Protein AF-A0A1Q2HV55-F1 (afdb_monomer_lite)

Foldseek 3Di:
DVVLVVVLVVVVVVCVVVPLLPLPPLVVLVVLLCQQPVPLVCVLVCCCVPVVPPCVVVSVRPSVSSNVSNVVSVVSVVCVVVVNDADPVRVLVVLCVVCVVVLVVVLVVVCCQCCPPVHVVCVVVLDDPCNVVVVVVVSVVSVVVSSVVSVD

Structure (mmCIF, N/CA/C/O backbone):
data_AF-A0A1Q2HV55-F1
#
_entry.id   AF-A0A1Q2HV55-F1
#
loop_
_atom_site.group_PDB
_atom_site.id
_atom_site.type_symbol
_atom_site.label_atom_id
_atom_site.label_alt_id
_atom_site.label_comp_id
_atom_site.label_asym_id
_atom_site.label_entity_id
_atom_site.label_seq_id
_atom_site.pdbx_PDB_ins_code
_atom_site.Cartn_x
_atom_site.Cartn_y
_atom_site.Cartn_z
_atom_site.occupancy
_atom_site.B_iso_or_equiv
_atom_site.auth_seq_id
_atom_site.auth_comp_id
_atom_site.auth_asym_id
_atom_site.auth_atom_id
_atom_site.pdbx_PDB_model_num
ATOM 1 N N . MET A 1 1 ? -13.677 -8.223 -13.384 1.00 66.12 1 MET A N 1
ATOM 2 C CA . MET A 1 1 ? -13.213 -7.058 -12.590 1.00 66.12 1 MET A CA 1
ATOM 3 C C . MET A 1 1 ? -14.353 -6.397 -11.816 1.00 66.12 1 MET A C 1
ATOM 5 O O . MET A 1 1 ? -14.259 -6.348 -10.599 1.00 66.12 1 MET A O 1
ATOM 9 N N . VAL A 1 2 ? -15.446 -5.971 -12.469 1.00 79.00 2 VAL A N 1
ATOM 10 C CA . VAL A 1 2 ? -16.580 -5.283 -11.804 1.00 79.00 2 VAL A CA 1
ATOM 11 C C . VAL A 1 2 ? -17.171 -6.085 -10.635 1.00 79.00 2 VAL A C 1
ATOM 13 O O . VAL A 1 2 ? -17.247 -5.568 -9.526 1.00 79.00 2 VAL A O 1
ATOM 16 N N . MET A 1 3 ? -17.482 -7.372 -10.835 1.00 83.81 3 MET A N 1
ATOM 17 C CA . MET A 1 3 ? -18.042 -8.230 -9.773 1.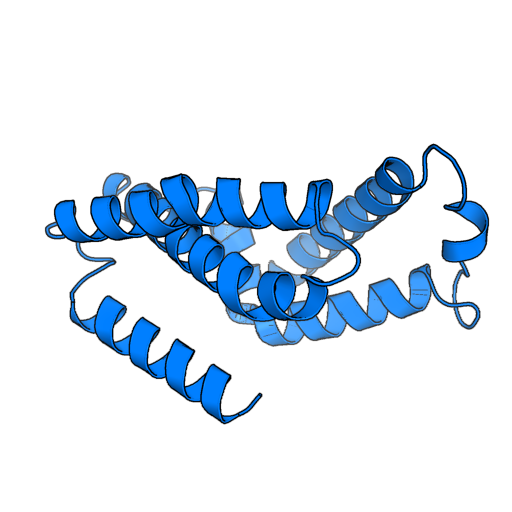00 83.81 3 MET A CA 1
ATOM 18 C C . MET A 1 3 ? -17.117 -8.373 -8.556 1.00 83.81 3 MET A C 1
ATOM 20 O O . MET A 1 3 ? -17.572 -8.357 -7.416 1.00 83.81 3 MET A O 1
ATOM 24 N N . MET A 1 4 ? -15.805 -8.450 -8.790 1.00 84.50 4 MET A N 1
ATOM 25 C CA . MET A 1 4 ? -14.810 -8.513 -7.719 1.00 84.50 4 MET A CA 1
ATOM 26 C C . MET A 1 4 ? -14.734 -7.187 -6.955 1.00 84.50 4 MET A C 1
ATOM 28 O O . MET A 1 4 ? -14.708 -7.195 -5.730 1.00 84.50 4 MET A O 1
ATOM 32 N N . GLY A 1 5 ? -14.760 -6.052 -7.662 1.00 85.88 5 GLY A N 1
ATOM 33 C CA . GLY A 1 5 ? -14.796 -4.726 -7.042 1.00 85.88 5 GLY A CA 1
ATOM 34 C C . GLY A 1 5 ? -16.014 -4.545 -6.134 1.00 85.88 5 GLY A C 1
ATOM 35 O O . GLY A 1 5 ? -15.865 -4.134 -4.985 1.00 85.88 5 GLY A O 1
ATOM 36 N N . VAL A 1 6 ? -17.201 -4.945 -6.601 1.00 91.12 6 VAL A N 1
ATOM 37 C CA . VAL A 1 6 ? -18.437 -4.926 -5.797 1.00 91.12 6 VAL A CA 1
ATOM 38 C C . VAL A 1 6 ? -18.333 -5.870 -4.591 1.00 91.12 6 VAL A C 1
ATOM 40 O O . VAL A 1 6 ? -18.711 -5.500 -3.478 1.00 91.12 6 VAL A O 1
ATOM 43 N N . GLY A 1 7 ? -17.772 -7.069 -4.768 1.00 92.19 7 GLY A N 1
ATOM 44 C CA . GLY A 1 7 ? -17.543 -8.018 -3.674 1.00 92.19 7 GLY A CA 1
ATOM 45 C C . GLY A 1 7 ? -16.616 -7.463 -2.586 1.00 92.19 7 GLY A C 1
ATOM 46 O O . GLY A 1 7 ? -16.933 -7.522 -1.399 1.00 92.19 7 GLY A O 1
ATOM 47 N N . ILE A 1 8 ? -15.499 -6.851 -2.979 1.00 91.56 8 ILE A N 1
ATOM 48 C CA . ILE A 1 8 ? -14.552 -6.232 -2.043 1.00 91.56 8 ILE A CA 1
ATOM 49 C C . ILE A 1 8 ? -15.193 -5.027 -1.349 1.00 91.56 8 ILE A C 1
ATOM 51 O O . ILE A 1 8 ? -15.063 -4.886 -0.135 1.00 91.56 8 ILE A O 1
ATOM 55 N N . PHE A 1 9 ? -15.921 -4.187 -2.089 1.00 91.81 9 PHE A N 1
ATOM 56 C CA . PHE A 1 9 ? -16.621 -3.033 -1.530 1.00 91.81 9 PHE A CA 1
ATOM 57 C C . PHE A 1 9 ? -17.659 -3.450 -0.485 1.00 91.81 9 PHE A C 1
ATOM 59 O O . PHE A 1 9 ? -17.680 -2.915 0.621 1.00 91.81 9 PHE A O 1
ATOM 66 N N . THR A 1 10 ? -18.492 -4.444 -0.798 1.00 94.25 10 THR A N 1
ATOM 67 C CA . THR A 1 10 ? -19.509 -4.949 0.136 1.00 94.25 10 THR A CA 1
ATOM 68 C C . THR A 1 10 ? -18.882 -5.595 1.370 1.00 94.25 10 THR A C 1
ATOM 70 O O . THR A 1 10 ? -19.360 -5.370 2.484 1.00 94.25 10 THR A O 1
ATOM 73 N N . LEU A 1 11 ? -17.780 -6.335 1.212 1.00 93.44 11 LEU A N 1
ATOM 74 C CA . LEU A 1 11 ? -17.011 -6.871 2.335 1.00 93.44 11 LEU A CA 1
ATOM 75 C C . LEU A 1 11 ? -16.441 -5.748 3.211 1.00 93.44 11 LEU A C 1
ATOM 77 O O . LEU A 1 11 ? -16.626 -5.769 4.428 1.00 93.44 11 LEU A O 1
ATOM 81 N N . ALA A 1 12 ? -15.806 -4.744 2.607 1.00 92.31 12 ALA A N 1
ATOM 82 C CA . ALA A 1 12 ? -15.265 -3.591 3.318 1.00 92.31 12 ALA A CA 1
ATOM 83 C C . ALA A 1 12 ? -16.365 -2.809 4.054 1.00 92.31 12 ALA A C 1
ATOM 85 O O . ALA A 1 12 ? -16.194 -2.470 5.224 1.00 92.31 12 ALA A O 1
ATOM 86 N N . ALA A 1 13 ? -17.525 -2.600 3.425 1.00 94.19 13 ALA A N 1
ATOM 87 C CA . ALA A 1 13 ? -18.680 -1.948 4.037 1.00 94.19 13 ALA A CA 1
ATOM 88 C C . ALA A 1 13 ? -19.233 -2.747 5.230 1.00 94.19 13 ALA A C 1
ATOM 90 O O . ALA A 1 13 ? -19.575 -2.167 6.261 1.00 94.19 13 ALA A O 1
ATOM 91 N N . ARG A 1 14 ? -19.279 -4.084 5.132 1.00 94.44 14 ARG A N 1
ATOM 92 C CA . ARG A 1 14 ? -19.661 -4.957 6.254 1.00 94.44 14 ARG A CA 1
ATOM 93 C C . ARG A 1 14 ? -18.660 -4.881 7.402 1.00 94.44 14 ARG A C 1
ATOM 95 O O . ARG A 1 14 ? -19.079 -4.782 8.548 1.00 94.44 14 ARG A O 1
ATOM 102 N N . LEU A 1 15 ? -17.360 -4.882 7.111 1.00 93.31 15 LEU A N 1
ATOM 103 C CA . LEU A 1 15 ? -16.314 -4.738 8.127 1.00 93.31 15 LEU A CA 1
ATOM 104 C C . LEU A 1 15 ? -16.354 -3.367 8.807 1.00 93.31 15 LEU A C 1
ATOM 106 O O . LEU A 1 15 ? -16.210 -3.277 10.026 1.00 93.31 15 LEU A O 1
ATOM 110 N N . TYR A 1 16 ? -16.594 -2.310 8.032 1.00 92.38 16 TYR A N 1
ATOM 111 C CA . TYR A 1 16 ? -16.788 -0.962 8.553 1.00 92.38 16 TYR A CA 1
ATOM 112 C C . TYR A 1 16 ? -17.984 -0.913 9.513 1.00 92.38 16 TYR A C 1
ATOM 114 O O . TYR A 1 16 ? -17.834 -0.484 10.655 1.00 92.38 16 TYR A O 1
ATOM 122 N N . ARG A 1 17 ? -19.140 -1.447 9.092 1.00 92.88 17 ARG A N 1
ATOM 123 C CA . ARG A 1 17 ? -20.353 -1.548 9.924 1.00 92.88 17 ARG A CA 1
ATOM 124 C C . ARG A 1 17 ? -20.178 -2.435 11.155 1.00 92.88 17 ARG A C 1
ATOM 126 O O . ARG A 1 17 ? -20.772 -2.152 12.185 1.00 92.88 17 ARG A O 1
ATOM 133 N N . ALA A 1 18 ? -19.348 -3.472 11.073 1.00 92.38 18 ALA A N 1
ATOM 134 C CA . ALA A 1 18 ? -18.989 -4.319 12.209 1.00 92.38 18 ALA A CA 1
ATOM 135 C C . ALA A 1 18 ? -18.053 -3.621 13.216 1.00 92.38 18 ALA A C 1
ATOM 137 O O . ALA A 1 18 ? -17.644 -4.235 14.198 1.00 92.38 18 ALA A O 1
ATOM 138 N N . GLY A 1 19 ? -17.691 -2.356 12.977 1.00 91.31 19 GLY A N 1
ATOM 139 C CA . GLY A 1 19 ? -16.906 -1.551 13.901 1.00 91.31 19 GLY A CA 1
ATOM 140 C C . GLY A 1 19 ? -15.408 -1.824 13.825 1.00 91.31 19 GLY A C 1
ATOM 141 O O . GLY A 1 19 ? -14.715 -1.658 14.821 1.00 91.31 19 GLY A O 1
ATOM 142 N N . LEU A 1 20 ? -14.861 -2.219 12.666 1.00 91.25 20 LEU A N 1
ATOM 143 C CA . LEU A 1 20 ? -13.418 -2.488 12.518 1.00 91.25 20 LEU A CA 1
ATOM 144 C C . LEU A 1 20 ? -12.526 -1.362 13.086 1.00 91.25 20 LEU A C 1
ATOM 146 O O . LEU A 1 20 ? -11.474 -1.637 13.669 1.00 91.25 20 LEU A O 1
ATOM 150 N N . PHE A 1 21 ? -12.971 -0.112 12.946 1.00 90.25 21 PHE A N 1
ATOM 151 C CA . PHE A 1 21 ? -12.285 1.099 13.406 1.00 90.25 21 PHE A CA 1
ATOM 152 C C . PHE A 1 21 ? -12.682 1.556 14.822 1.00 90.25 21 PHE A C 1
ATOM 154 O O . PHE A 1 21 ? -12.155 2.549 15.306 1.00 90.25 21 PHE A O 1
ATOM 161 N N . GLN A 1 22 ? -13.593 0.854 15.496 1.00 90.50 22 GLN A N 1
ATOM 162 C CA . GLN A 1 22 ? -14.073 1.205 16.835 1.00 90.50 22 GLN A CA 1
ATOM 163 C C . GLN A 1 22 ? -13.191 0.583 17.929 1.00 90.50 22 GLN A C 1
ATOM 165 O O . GLN A 1 22 ? -12.803 -0.582 17.796 1.00 90.50 22 GLN A O 1
ATOM 170 N N . PRO A 1 23 ? -12.855 1.290 19.019 1.00 87.69 23 PRO A N 1
ATOM 171 C CA . PRO A 1 23 ? -11.945 0.786 20.052 1.00 87.69 23 PRO A CA 1
ATOM 172 C C . PRO A 1 23 ? -12.351 -0.563 20.654 1.00 87.69 23 PRO A C 1
ATOM 174 O O . PRO A 1 23 ? -11.480 -1.399 20.899 1.00 87.69 23 PRO A O 1
ATOM 177 N N . GLU A 1 24 ? -13.643 -0.847 20.742 1.00 89.00 24 GLU A N 1
ATOM 178 C CA . GLU A 1 24 ? -14.227 -2.047 21.341 1.00 89.00 24 GLU A CA 1
ATOM 179 C C . GLU A 1 24 ? -13.922 -3.324 20.533 1.00 89.00 24 GLU A C 1
ATOM 181 O O . GLU A 1 24 ? -13.738 -4.406 21.092 1.00 89.00 24 GLU A O 1
ATOM 186 N N . GLN A 1 25 ? -13.770 -3.222 19.207 1.00 90.81 25 GLN A N 1
ATOM 187 C CA . GLN A 1 25 ? -13.707 -4.384 18.304 1.00 90.81 25 GLN A CA 1
ATOM 188 C C . GLN A 1 25 ? -12.299 -4.981 18.117 1.00 90.81 25 GLN A C 1
ATOM 190 O O . GLN A 1 25 ? -11.842 -5.283 17.007 1.00 90.81 25 GLN A O 1
ATOM 195 N N . VAL A 1 26 ? -11.577 -5.184 19.223 1.00 90.94 26 VAL A N 1
ATOM 196 C CA . VAL A 1 26 ? -10.201 -5.720 19.210 1.00 90.94 26 VAL A CA 1
ATOM 197 C C . VAL A 1 26 ? -10.152 -7.147 18.654 1.00 90.94 26 VAL A C 1
ATOM 199 O O . VAL A 1 26 ? -9.234 -7.487 17.900 1.00 90.94 26 VAL A O 1
ATOM 202 N N . ALA A 1 27 ? -11.134 -7.984 18.999 1.00 92.38 27 ALA A N 1
ATOM 203 C CA . ALA A 1 27 ? -11.193 -9.378 18.563 1.00 92.38 27 ALA A CA 1
ATOM 204 C C . ALA A 1 27 ? -11.344 -9.497 17.037 1.00 92.38 27 ALA A C 1
ATOM 206 O O . ALA A 1 27 ? -10.614 -10.268 16.405 1.00 92.38 27 ALA A O 1
ATOM 207 N N . LEU A 1 28 ? -12.223 -8.681 16.442 1.00 92.25 28 LEU A N 1
ATOM 208 C CA . LEU A 1 28 ? -12.433 -8.619 14.995 1.00 92.25 28 LEU A CA 1
ATOM 209 C C . LEU A 1 28 ? -11.153 -8.188 14.269 1.00 92.25 28 LEU A C 1
ATOM 211 O O . LEU A 1 28 ? -10.701 -8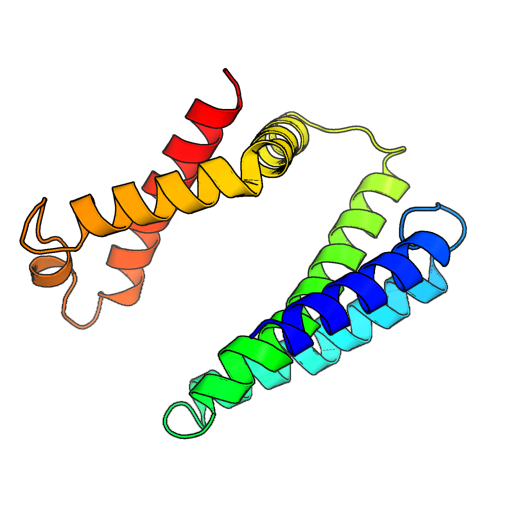.888 13.361 1.00 92.25 28 LEU A O 1
ATOM 215 N N . ARG A 1 29 ? -10.510 -7.102 14.725 1.00 94.38 29 ARG A N 1
ATOM 216 C CA . ARG A 1 29 ? -9.223 -6.643 14.173 1.00 94.38 29 ARG A CA 1
ATOM 217 C C . ARG A 1 29 ? -8.157 -7.731 14.221 1.00 94.38 29 ARG A C 1
ATOM 219 O O . ARG A 1 29 ? -7.506 -7.993 13.215 1.00 94.38 29 ARG A O 1
ATOM 226 N N . ARG A 1 30 ? -7.996 -8.408 15.364 1.00 92.94 30 ARG A N 1
ATOM 227 C CA . ARG A 1 30 ? -7.025 -9.507 15.506 1.00 92.94 30 ARG A CA 1
ATOM 228 C C . ARG A 1 30 ? -7.346 -10.690 14.602 1.00 92.94 30 ARG A C 1
ATOM 230 O O . ARG A 1 30 ? -6.422 -11.359 14.153 1.00 92.94 30 ARG A O 1
ATOM 237 N N . LYS A 1 31 ? -8.623 -11.004 14.373 1.00 94.62 31 LYS A N 1
ATOM 238 C CA . LYS A 1 31 ? -9.021 -12.087 13.463 1.00 94.62 31 LYS A CA 1
ATOM 239 C C . LYS A 1 31 ? -8.645 -11.741 12.023 1.00 94.62 31 LYS A C 1
ATOM 241 O O . LYS A 1 31 ? -7.985 -12.541 11.373 1.00 94.62 31 LYS A O 1
ATOM 246 N N . ILE A 1 32 ? -8.984 -10.538 11.564 1.00 94.69 32 ILE A N 1
ATOM 247 C CA . ILE A 1 32 ? -8.686 -10.088 10.196 1.00 94.69 32 ILE A CA 1
ATOM 248 C C . ILE A 1 32 ? -7.179 -9.955 9.977 1.00 94.69 32 ILE A C 1
ATOM 250 O O . ILE A 1 32 ? -6.677 -10.437 8.968 1.00 94.69 32 ILE A O 1
ATOM 254 N N . ALA A 1 33 ? -6.442 -9.394 10.939 1.00 94.56 33 ALA A N 1
ATOM 255 C CA . ALA A 1 33 ? -4.985 -9.318 10.866 1.00 94.56 33 ALA 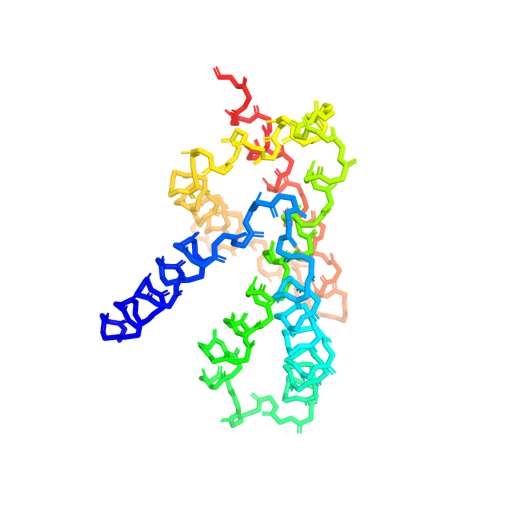A CA 1
ATOM 256 C C . ALA A 1 33 ? -4.341 -10.714 10.809 1.00 94.56 33 ALA A C 1
ATOM 258 O O . ALA A 1 33 ? -3.461 -10.939 9.986 1.00 94.56 33 ALA A O 1
ATOM 259 N N . ARG A 1 34 ? -4.805 -11.678 11.620 1.00 94.94 34 ARG A N 1
ATOM 260 C CA . ARG A 1 34 ? -4.300 -13.064 11.585 1.00 94.94 34 ARG A CA 1
ATOM 261 C C . ARG A 1 34 ? -4.599 -13.765 10.264 1.00 94.94 34 ARG A C 1
ATOM 263 O O . ARG A 1 34 ? -3.723 -14.432 9.736 1.00 94.94 34 ARG A O 1
ATOM 270 N N . VAL A 1 35 ? -5.799 -13.601 9.714 1.00 94.69 35 VAL A N 1
ATOM 271 C CA . VAL A 1 35 ? -6.134 -14.187 8.407 1.00 94.69 35 VAL A CA 1
ATOM 272 C C . VAL A 1 35 ? -5.314 -13.523 7.300 1.00 94.69 35 VAL A C 1
ATOM 274 O O . VAL A 1 35 ? -4.660 -14.215 6.529 1.00 94.69 35 VAL A O 1
ATOM 277 N N . GLY A 1 36 ? -5.289 -12.191 7.249 1.00 92.81 36 GLY A N 1
ATOM 278 C CA . GLY A 1 36 ? -4.613 -11.447 6.190 1.00 92.81 36 GLY A CA 1
ATOM 279 C C . GLY A 1 36 ? -3.092 -11.589 6.207 1.00 92.81 36 GLY A C 1
ATOM 280 O O . GLY A 1 36 ? -2.484 -11.792 5.163 1.00 92.81 36 GLY A O 1
ATOM 281 N N . LEU A 1 37 ? -2.472 -11.525 7.385 1.00 93.44 37 LEU A N 1
ATOM 282 C CA . LEU A 1 37 ? -1.011 -11.515 7.526 1.00 93.44 37 LEU A CA 1
ATOM 283 C C . LEU A 1 37 ? -0.434 -12.842 8.004 1.00 93.44 37 LEU A C 1
ATOM 285 O O . LEU A 1 37 ? 0.699 -13.156 7.676 1.00 93.44 37 LEU A O 1
ATOM 289 N N . GLY A 1 38 ? -1.185 -13.620 8.780 1.00 92.81 38 GLY A N 1
ATOM 290 C CA . GLY A 1 38 ? -0.734 -14.934 9.239 1.00 92.81 38 GLY A CA 1
ATOM 291 C C . GLY A 1 38 ? -0.923 -16.026 8.190 1.00 92.81 38 GLY A C 1
ATOM 292 O O . GLY A 1 38 ? -0.109 -16.935 8.122 1.00 92.81 38 GLY A O 1
ATOM 293 N N . ILE A 1 39 ? -1.970 -15.938 7.363 1.00 92.38 39 ILE A N 1
ATOM 294 C CA . ILE A 1 39 ? -2.246 -16.922 6.303 1.00 92.38 39 ILE A CA 1
ATOM 295 C C . ILE A 1 39 ? -2.042 -16.291 4.927 1.00 92.38 39 ILE A C 1
ATOM 297 O O . ILE A 1 39 ? -1.315 -16.834 4.102 1.00 92.38 39 ILE A O 1
ATOM 301 N N . GLY A 1 40 ? -2.649 -15.126 4.686 1.00 91.56 40 GLY A N 1
ATOM 302 C CA . GLY A 1 40 ? -2.610 -14.461 3.386 1.00 91.56 40 GLY A CA 1
ATOM 303 C C . GLY A 1 40 ? -1.198 -14.105 2.932 1.00 91.56 40 GLY A C 1
ATOM 304 O O . GLY A 1 40 ? -0.865 -14.365 1.784 1.00 91.56 40 GLY A O 1
ATOM 305 N N . LEU A 1 41 ? -0.358 -13.562 3.820 1.00 92.44 41 LEU A N 1
ATOM 306 C CA . LEU A 1 41 ? 0.994 -13.126 3.459 1.00 92.44 41 LEU A CA 1
ATOM 307 C C . LEU A 1 41 ? 1.940 -14.305 3.151 1.00 92.44 41 LEU A C 1
ATOM 309 O O . LEU A 1 41 ? 2.538 -14.276 2.075 1.00 92.44 41 LEU A O 1
ATOM 313 N N . PRO A 1 42 ? 2.052 -15.360 3.991 1.00 93.19 42 PRO A N 1
ATOM 314 C CA . PRO A 1 42 ? 2.847 -16.538 3.640 1.00 93.19 42 PRO A CA 1
ATOM 315 C C . PRO A 1 42 ? 2.363 -17.224 2.366 1.00 93.19 42 PRO A C 1
ATOM 317 O O . PRO A 1 42 ? 3.178 -17.676 1.568 1.00 93.19 42 PRO A O 1
ATOM 320 N N . LEU A 1 43 ? 1.045 -17.273 2.151 1.00 91.88 43 LEU A N 1
ATOM 321 C CA . LEU A 1 43 ? 0.466 -17.854 0.946 1.00 91.88 43 LEU A CA 1
ATOM 322 C C . LEU A 1 43 ? 0.782 -17.010 -0.297 1.00 91.88 43 LEU A C 1
ATOM 324 O O . LEU A 1 43 ? 1.191 -17.563 -1.313 1.00 91.88 43 LEU A O 1
ATOM 328 N N . ASP A 1 44 ? 0.634 -15.685 -0.221 1.00 91.81 44 ASP A N 1
ATOM 329 C CA . ASP A 1 44 ? 0.944 -14.765 -1.323 1.00 91.81 44 ASP A CA 1
ATOM 330 C C . ASP A 1 44 ? 2.424 -14.866 -1.721 1.00 91.81 44 ASP A C 1
ATOM 332 O O . ASP A 1 44 ? 2.741 -15.052 -2.896 1.00 91.81 44 ASP A O 1
ATOM 336 N N . TRP A 1 45 ? 3.32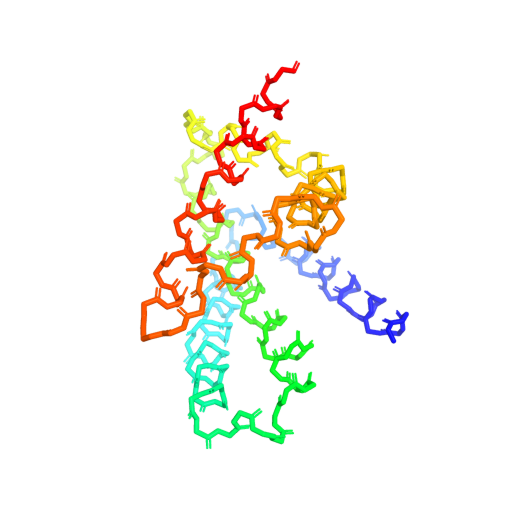8 -14.837 -0.739 1.00 91.00 45 TRP A N 1
ATOM 337 C CA . TRP A 1 45 ? 4.765 -14.983 -0.973 1.00 91.00 45 TRP A CA 1
ATOM 338 C C . TRP A 1 45 ? 5.143 -16.375 -1.469 1.00 91.00 45 TRP A C 1
ATOM 340 O O . TRP A 1 45 ? 5.887 -16.487 -2.438 1.00 91.00 45 TRP A O 1
ATOM 350 N N . GLY A 1 46 ? 4.609 -17.433 -0.858 1.00 91.12 46 GLY A N 1
ATOM 351 C CA . GLY A 1 46 ? 4.872 -18.806 -1.283 1.00 91.12 46 GLY A CA 1
ATOM 352 C C . GLY A 1 46 ? 4.469 -19.037 -2.739 1.00 91.12 46 GLY A C 1
ATOM 353 O O . GLY A 1 46 ? 5.251 -19.570 -3.522 1.00 91.12 46 GLY A O 1
ATOM 354 N N . LEU A 1 47 ? 3.294 -18.552 -3.146 1.00 89.44 47 LEU A N 1
ATOM 355 C CA . LEU A 1 47 ? 2.852 -18.645 -4.538 1.00 89.44 47 LEU A CA 1
ATOM 356 C C . LEU A 1 47 ? 3.740 -17.835 -5.491 1.00 89.44 47 LEU A C 1
ATOM 358 O O . LEU A 1 47 ? 4.082 -18.323 -6.567 1.00 89.44 47 LEU A O 1
ATOM 362 N N . ARG A 1 48 ? 4.158 -16.627 -5.099 1.00 88.00 48 ARG A N 1
ATOM 363 C CA . ARG A 1 48 ? 5.041 -15.784 -5.924 1.00 88.00 48 ARG A CA 1
ATOM 364 C C . ARG A 1 48 ? 6.453 -16.350 -6.068 1.00 88.00 48 ARG A C 1
ATOM 366 O O . ARG A 1 48 ? 7.058 -16.150 -7.114 1.00 88.00 48 ARG A O 1
ATOM 373 N N . LEU A 1 49 ? 6.971 -17.033 -5.049 1.00 88.50 49 LEU A N 1
ATOM 374 C CA . LEU A 1 49 ? 8.324 -17.594 -5.054 1.00 88.50 49 LEU A CA 1
ATOM 375 C C . LEU A 1 49 ? 8.384 -18.969 -5.726 1.00 88.50 49 LEU A C 1
ATOM 377 O O . LEU A 1 49 ? 9.316 -19.234 -6.478 1.00 88.50 49 LEU A O 1
ATOM 381 N N . PHE A 1 50 ? 7.393 -19.830 -5.483 1.00 89.19 50 PHE A N 1
ATOM 382 C CA . PHE A 1 50 ? 7.442 -21.237 -5.899 1.00 89.19 50 PHE A CA 1
ATOM 383 C C . PHE A 1 50 ? 6.495 -21.591 -7.054 1.00 89.19 50 PHE A C 1
ATOM 385 O O . PHE A 1 50 ? 6.661 -22.635 -7.676 1.00 89.19 50 PHE A O 1
ATOM 392 N N . ALA A 1 51 ? 5.507 -20.746 -7.363 1.00 85.38 51 ALA A N 1
ATOM 393 C CA . ALA A 1 51 ? 4.483 -21.011 -8.380 1.00 85.38 51 ALA A CA 1
ATOM 394 C C . ALA A 1 51 ? 4.222 -19.789 -9.284 1.00 85.38 51 ALA A C 1
ATOM 396 O O . ALA A 1 51 ? 3.090 -19.551 -9.723 1.00 85.38 51 ALA A O 1
ATOM 397 N N . SER A 1 52 ? 5.258 -18.988 -9.553 1.00 75.62 52 SER A N 1
ATOM 398 C CA . SER A 1 52 ? 5.159 -17.701 -10.261 1.00 75.62 52 SER A CA 1
ATOM 399 C C . SER A 1 52 ? 4.519 -17.796 -11.655 1.00 75.62 52 SER A C 1
ATOM 401 O O . SER A 1 52 ? 3.801 -16.882 -12.056 1.00 75.62 52 SER A O 1
ATOM 403 N N . GLY A 1 53 ? 4.712 -18.911 -12.371 1.00 75.25 53 GLY A N 1
ATOM 404 C CA . GLY A 1 53 ? 4.216 -19.107 -13.740 1.00 75.25 53 GLY A CA 1
ATOM 405 C C . GLY A 1 53 ? 2.712 -19.385 -13.884 1.00 75.25 53 GLY A C 1
ATOM 406 O O . GLY A 1 53 ? 2.140 -19.070 -14.922 1.00 75.25 53 GLY A O 1
ATOM 407 N N . SER A 1 54 ? 2.046 -19.942 -12.865 1.00 77.75 54 SER A N 1
ATOM 408 C CA . SER A 1 54 ? 0.626 -20.352 -12.937 1.00 77.75 54 SER A CA 1
ATOM 409 C C . SER A 1 54 ? -0.282 -19.607 -11.955 1.00 77.75 54 SER A C 1
ATOM 411 O O . SER A 1 54 ? -1.493 -19.523 -12.160 1.00 77.75 54 SER A O 1
ATOM 413 N N . SER A 1 55 ? 0.288 -19.014 -10.903 1.00 82.75 55 SER A N 1
ATOM 414 C CA . SER A 1 55 ? -0.469 -18.360 -9.830 1.00 82.75 55 SER A CA 1
ATOM 415 C C . SER A 1 55 ? -0.670 -16.853 -10.026 1.00 82.75 55 SER A C 1
ATOM 417 O O . SER A 1 55 ? -1.271 -16.207 -9.169 1.00 82.75 55 SER A O 1
ATOM 419 N N . GLY A 1 56 ? -0.212 -16.261 -11.134 1.00 80.38 56 GLY A N 1
ATOM 420 C CA . GLY A 1 56 ? -0.187 -14.802 -11.324 1.00 80.38 56 GLY A CA 1
ATOM 421 C C . GLY A 1 56 ? -1.544 -14.105 -11.144 1.00 80.38 56 GLY A C 1
ATOM 422 O O . GLY A 1 56 ? -1.639 -13.085 -10.464 1.00 80.38 56 GLY A O 1
ATOM 423 N N . VAL A 1 57 ? -2.625 -14.671 -11.692 1.00 84.38 57 VAL A N 1
ATOM 424 C CA . VAL A 1 57 ? -3.982 -14.104 -11.542 1.00 84.38 57 VAL A CA 1
ATOM 425 C C . VAL A 1 57 ? -4.471 -14.244 -10.098 1.00 84.38 57 VAL A C 1
ATOM 427 O O . VAL A 1 57 ? -4.990 -13.291 -9.518 1.00 84.38 57 VAL A O 1
ATOM 430 N N . PHE A 1 58 ? -4.265 -15.415 -9.495 1.00 86.88 58 PHE A N 1
ATOM 431 C CA . PHE A 1 58 ? -4.674 -15.684 -8.119 1.00 86.88 58 PHE A CA 1
ATOM 432 C C . PHE A 1 58 ? -3.940 -14.776 -7.128 1.00 86.88 58 PHE A C 1
ATOM 434 O O . PHE A 1 58 ? -4.562 -14.172 -6.252 1.00 86.88 58 PHE A O 1
ATOM 441 N N . THR A 1 59 ? -2.626 -14.635 -7.300 1.00 86.19 59 THR A N 1
ATOM 442 C CA . THR A 1 59 ? -1.792 -13.820 -6.419 1.00 86.19 59 THR A CA 1
ATOM 443 C C . THR A 1 59 ? -2.155 -12.348 -6.509 1.00 86.19 59 THR A C 1
ATOM 445 O O . THR A 1 59 ? -2.345 -11.680 -5.495 1.00 86.19 59 THR A O 1
ATOM 448 N N . ARG A 1 60 ? -2.355 -11.854 -7.735 1.00 84.06 60 ARG A N 1
ATOM 449 C CA . ARG A 1 60 ? -2.698 -10.457 -8.006 1.00 84.06 60 ARG A CA 1
ATOM 450 C C . ARG A 1 60 ? -4.058 -10.041 -7.452 1.00 84.06 60 ARG A C 1
ATOM 452 O O . ARG A 1 60 ? -4.188 -8.910 -6.990 1.00 84.06 60 ARG A O 1
ATOM 459 N N . TYR A 1 61 ? -5.062 -10.912 -7.533 1.00 86.50 61 TYR A N 1
ATOM 460 C CA . TYR A 1 61 ? -6.450 -10.523 -7.266 1.00 86.50 61 TYR A CA 1
ATOM 461 C C . TYR A 1 61 ? -7.048 -11.101 -5.988 1.00 86.50 61 TYR A C 1
ATOM 463 O O . TYR A 1 61 ? -7.968 -10.496 -5.449 1.00 86.50 61 TYR A O 1
ATOM 471 N N . LEU A 1 62 ? -6.566 -12.246 -5.497 1.00 88.50 62 LEU A N 1
ATOM 472 C CA . LEU A 1 62 ? -7.153 -12.896 -4.327 1.00 88.50 62 LEU A CA 1
ATOM 473 C C . LEU A 1 62 ? -6.242 -12.806 -3.105 1.00 88.50 62 LEU A C 1
ATOM 475 O O . LEU A 1 62 ? -6.624 -12.177 -2.116 1.00 88.50 62 LEU A O 1
ATOM 479 N N . SER A 1 63 ? -5.036 -13.380 -3.153 1.00 90.38 63 SER A N 1
ATOM 480 C CA . SER A 1 63 ? -4.156 -13.378 -1.974 1.00 90.38 63 SER A CA 1
ATOM 481 C C . SER A 1 63 ? -3.716 -11.965 -1.599 1.00 90.38 63 SER A C 1
ATOM 483 O O . SER A 1 63 ? -3.813 -11.596 -0.431 1.00 90.38 63 SER A O 1
ATOM 485 N N . SER A 1 64 ? -3.365 -11.121 -2.575 1.00 90.44 64 SER A N 1
ATOM 486 C CA . SER A 1 64 ? -3.007 -9.724 -2.304 1.00 90.44 64 SER A CA 1
ATOM 487 C C . SER A 1 64 ? -4.176 -8.915 -1.720 1.00 90.44 64 SER A C 1
ATOM 489 O O . SER A 1 64 ? -3.965 -8.081 -0.840 1.00 90.44 64 SER A O 1
ATOM 491 N N . THR A 1 65 ? -5.425 -9.197 -2.109 1.00 91.69 65 THR A N 1
ATOM 492 C CA . THR A 1 65 ? -6.609 -8.581 -1.483 1.00 91.69 65 THR A CA 1
ATOM 493 C C . THR A 1 65 ? -6.798 -9.045 -0.037 1.00 91.69 65 THR A C 1
ATOM 495 O O . THR A 1 65 ? -7.099 -8.228 0.833 1.00 91.69 65 THR A O 1
ATOM 498 N N . ILE A 1 66 ? -6.576 -10.330 0.253 1.00 93.00 66 ILE A N 1
ATOM 499 C CA . ILE A 1 66 ? -6.623 -10.867 1.623 1.00 93.00 66 ILE A CA 1
ATOM 500 C C . ILE A 1 66 ? -5.554 -10.196 2.502 1.00 93.00 66 ILE A C 1
ATOM 502 O O . ILE A 1 66 ? -5.856 -9.752 3.615 1.00 93.00 66 ILE A O 1
ATOM 506 N N . VAL A 1 67 ? -4.329 -10.051 1.988 1.00 95.00 67 VAL A N 1
ATOM 507 C CA . VAL A 1 67 ? -3.236 -9.334 2.664 1.00 95.00 67 VAL A CA 1
ATOM 508 C C . VAL A 1 67 ? -3.609 -7.872 2.909 1.00 95.00 67 VAL A C 1
ATOM 510 O O . VAL A 1 67 ? -3.416 -7.378 4.021 1.00 95.00 67 VAL A O 1
ATOM 513 N N . ALA A 1 68 ? -4.215 -7.194 1.928 1.00 93.81 68 ALA A N 1
ATOM 514 C CA . ALA A 1 68 ? -4.640 -5.801 2.059 1.00 93.81 68 ALA A CA 1
ATOM 515 C C . ALA A 1 68 ? -5.623 -5.590 3.225 1.00 93.81 68 ALA A C 1
ATOM 517 O O . ALA A 1 68 ? -5.464 -4.642 3.995 1.00 93.81 68 ALA A O 1
ATOM 518 N N . PHE A 1 69 ? -6.587 -6.496 3.434 1.00 94.94 69 PHE A N 1
ATOM 519 C CA . PHE A 1 69 ? -7.465 -6.442 4.612 1.00 94.94 69 PHE A CA 1
ATOM 520 C C . PHE A 1 69 ? -6.708 -6.669 5.929 1.00 94.94 69 PHE A C 1
ATOM 522 O O . PHE A 1 69 ? -7.027 -6.041 6.941 1.00 94.94 69 PHE A O 1
ATOM 529 N N . GLY A 1 70 ? -5.683 -7.526 5.925 1.00 94.88 70 GLY A N 1
ATOM 530 C CA . GLY A 1 70 ? -4.788 -7.707 7.070 1.00 94.88 70 GLY A CA 1
ATOM 531 C C . GLY A 1 70 ? -4.032 -6.427 7.433 1.00 94.88 70 GLY A C 1
ATOM 532 O O .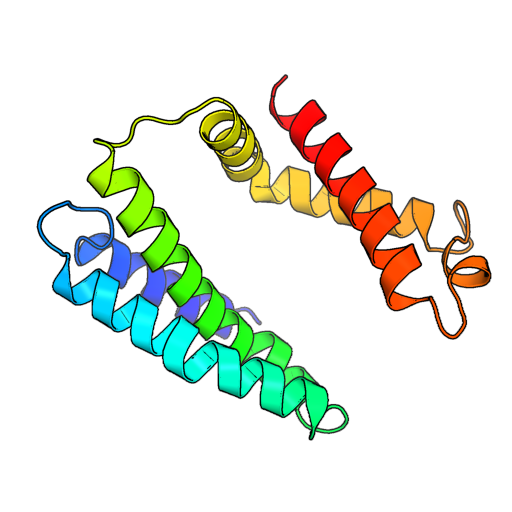 GLY A 1 70 ? -4.018 -6.025 8.598 1.00 94.88 70 GLY A O 1
ATOM 533 N N . VAL A 1 71 ? -3.470 -5.749 6.428 1.00 94.44 71 VAL A N 1
ATOM 534 C CA . VAL A 1 71 ? -2.806 -4.445 6.584 1.00 94.44 71 VAL A CA 1
ATOM 535 C C . VAL A 1 71 ? -3.794 -3.387 7.082 1.00 94.44 71 VAL A C 1
ATOM 537 O O . VAL A 1 71 ? -3.483 -2.664 8.027 1.00 94.44 71 VAL A O 1
ATOM 540 N N . LEU A 1 72 ? -5.014 -3.343 6.535 1.00 94.00 72 LEU A N 1
ATOM 541 C CA . LEU A 1 72 ? -6.068 -2.434 6.995 1.00 94.00 72 LEU A CA 1
ATOM 542 C C . LEU A 1 72 ? -6.378 -2.629 8.486 1.00 94.00 72 LEU A C 1
ATOM 544 O O . LEU A 1 72 ? -6.466 -1.656 9.234 1.00 94.00 72 LEU A O 1
ATOM 548 N N . ALA A 1 73 ? -6.506 -3.880 8.937 1.00 93.94 73 ALA A N 1
ATOM 549 C CA . ALA A 1 73 ? -6.767 -4.192 10.339 1.00 93.94 73 ALA A CA 1
ATOM 550 C C . ALA A 1 73 ? -5.605 -3.786 11.264 1.00 93.94 73 ALA A C 1
ATOM 552 O O . ALA A 1 73 ? -5.855 -3.336 12.388 1.00 93.94 73 ALA A O 1
ATOM 553 N N . LEU A 1 74 ? -4.353 -3.902 10.804 1.00 93.25 74 LEU A N 1
ATOM 554 C CA . LEU A 1 74 ? -3.190 -3.394 11.538 1.00 93.25 74 LEU A CA 1
ATOM 555 C C . LEU A 1 74 ? -3.204 -1.872 11.651 1.00 93.25 74 LEU A C 1
ATOM 557 O O . LEU A 1 74 ? -3.051 -1.355 12.757 1.00 93.25 74 LEU A O 1
ATOM 561 N N . ILE A 1 75 ? -3.412 -1.165 10.538 1.00 91.62 75 ILE A N 1
ATOM 562 C CA . ILE A 1 75 ? -3.459 0.302 10.509 1.00 91.62 75 ILE A CA 1
ATOM 563 C C . ILE A 1 75 ? -4.581 0.804 11.425 1.00 91.62 75 ILE A C 1
ATOM 565 O O . ILE A 1 75 ? -4.346 1.666 12.273 1.00 91.62 75 ILE A O 1
ATOM 569 N N . ALA A 1 76 ? -5.773 0.208 11.327 1.00 91.56 76 ALA A N 1
ATOM 570 C CA . ALA A 1 76 ? -6.891 0.516 12.213 1.00 91.56 76 ALA A CA 1
ATOM 571 C C . ALA A 1 76 ? -6.513 0.289 13.686 1.00 91.56 76 ALA A C 1
ATOM 573 O O . ALA A 1 76 ? -6.690 1.172 14.520 1.00 91.56 76 ALA A O 1
ATOM 574 N N . GLY A 1 77 ? -5.928 -0.867 14.016 1.00 90.94 77 GLY A N 1
ATOM 575 C CA . GLY A 1 77 ? -5.498 -1.175 15.381 1.00 90.94 77 GLY A CA 1
ATOM 576 C C . GLY A 1 77 ? -4.415 -0.236 15.919 1.00 90.94 77 GLY A C 1
ATOM 577 O O . GLY A 1 77 ? -4.398 0.052 17.115 1.00 90.94 77 GLY A O 1
ATOM 578 N N . PHE A 1 78 ? -3.527 0.250 15.056 1.00 90.12 78 PHE A N 1
ATOM 579 C CA . PHE A 1 78 ? -2.455 1.171 15.414 1.00 90.12 78 PHE A CA 1
ATOM 580 C C . PHE A 1 78 ? -2.980 2.565 15.775 1.00 90.12 78 PHE A C 1
ATOM 582 O O . PHE A 1 78 ? -2.608 3.102 16.819 1.00 90.12 78 PHE A O 1
ATOM 589 N N . TYR A 1 79 ? -3.870 3.131 14.956 1.00 89.56 79 TYR A N 1
ATOM 590 C CA . TYR A 1 79 ? -4.397 4.480 15.183 1.00 89.56 79 TYR A CA 1
ATOM 591 C C . TYR A 1 79 ? -5.457 4.538 16.279 1.00 89.56 79 TYR A C 1
ATOM 593 O O . TYR A 1 79 ? -5.427 5.456 17.098 1.00 89.56 79 TYR A O 1
ATOM 601 N N . VAL A 1 80 ? -6.304 3.514 16.389 1.00 89.94 80 VAL A N 1
ATOM 602 C CA . VAL A 1 80 ? -7.290 3.412 17.473 1.00 89.94 80 VAL A CA 1
ATOM 603 C C . VAL A 1 80 ? -6.609 3.415 18.846 1.00 89.94 80 VAL A C 1
ATOM 605 O O . VAL A 1 80 ? -7.030 4.140 19.742 1.00 89.94 80 VAL A O 1
ATOM 608 N N . LYS A 1 81 ? -5.491 2.690 19.007 1.00 85.88 81 LYS A N 1
ATOM 609 C CA . LYS A 1 81 ? -4.701 2.690 20.256 1.00 85.88 81 LYS A CA 1
ATOM 610 C C . LYS A 1 81 ? -4.086 4.048 20.602 1.00 85.88 81 LYS A C 1
ATOM 612 O O . LYS A 1 81 ? -3.736 4.277 21.753 1.00 85.88 81 LYS A O 1
ATOM 617 N N . ARG A 1 82 ? -3.925 4.934 19.618 1.00 84.00 82 ARG A N 1
ATOM 618 C CA . ARG A 1 82 ? -3.352 6.279 19.781 1.00 84.00 82 ARG A CA 1
ATOM 619 C C . ARG A 1 82 ? -4.419 7.365 19.827 1.00 84.00 82 ARG A C 1
ATOM 621 O O . ARG A 1 82 ? -4.109 8.530 19.588 1.00 84.00 82 ARG A O 1
ATOM 628 N N . ASN A 1 83 ? -5.667 6.987 20.103 1.00 84.12 83 ASN A N 1
ATOM 629 C CA . ASN A 1 83 ? -6.805 7.897 20.108 1.00 84.12 83 ASN A CA 1
ATOM 630 C C . ASN A 1 83 ? -6.924 8.687 18.788 1.00 84.12 83 ASN A C 1
ATOM 632 O O . ASN A 1 83 ? -7.181 9.887 18.787 1.00 84.12 83 ASN A O 1
ATOM 636 N N . ASN A 1 84 ? -6.628 8.020 17.665 1.00 82.75 84 ASN A N 1
ATOM 637 C CA . ASN A 1 84 ? -6.607 8.580 16.311 1.00 82.75 84 ASN A CA 1
ATOM 638 C C . ASN A 1 84 ? -5.678 9.793 16.113 1.00 82.75 84 ASN A C 1
ATOM 640 O O . ASN A 1 84 ? -5.850 10.560 15.168 1.00 82.75 84 ASN A O 1
ATOM 644 N N . ARG A 1 85 ? -4.651 9.958 16.959 1.00 84.94 85 ARG A N 1
ATOM 645 C CA . ARG A 1 85 ? -3.625 10.987 16.757 1.00 84.94 85 ARG A CA 1
ATOM 646 C C . ARG A 1 85 ? -2.707 10.610 15.595 1.00 84.94 85 ARG A C 1
ATOM 648 O O . ARG A 1 85 ? -1.983 9.612 15.651 1.00 84.94 85 ARG A O 1
ATOM 655 N N . LEU A 1 86 ? -2.728 11.435 14.553 1.00 84.69 86 LEU A N 1
ATOM 656 C CA . LEU A 1 86 ? -1.833 11.340 13.405 1.00 84.69 86 LEU A CA 1
ATOM 657 C C . LEU A 1 86 ? -0.530 12.087 13.732 1.00 84.69 86 LEU A C 1
ATOM 659 O O . LEU A 1 86 ? -0.553 13.267 14.067 1.00 84.69 86 LEU A O 1
ATOM 663 N N . GLY A 1 87 ? 0.610 11.393 13.674 1.00 87.00 87 GLY A N 1
ATOM 664 C CA . GLY A 1 87 ? 1.924 12.054 13.657 1.00 87.00 87 GLY A CA 1
ATOM 665 C C . GLY A 1 87 ? 2.229 12.624 12.269 1.00 87.00 87 GLY A C 1
ATOM 666 O O . GLY A 1 87 ? 1.471 12.371 11.339 1.00 87.00 87 GLY A O 1
ATOM 667 N N . ALA A 1 88 ? 3.363 13.307 12.088 1.00 86.88 88 ALA A N 1
ATOM 668 C CA . ALA A 1 88 ? 3.737 13.911 10.799 1.00 86.88 88 ALA A CA 1
ATOM 669 C C . ALA A 1 88 ? 3.644 12.925 9.614 1.00 86.88 88 ALA A C 1
ATOM 671 O O . ALA A 1 88 ? 2.970 13.199 8.623 1.00 86.88 88 ALA A O 1
ATOM 672 N N . ALA A 1 89 ? 4.220 11.726 9.762 1.00 87.12 89 ALA A N 1
ATOM 673 C CA . ALA A 1 89 ? 4.122 10.672 8.750 1.00 87.12 89 ALA A CA 1
ATOM 674 C C . ALA A 1 89 ? 2.678 10.176 8.545 1.00 87.12 89 ALA A C 1
ATOM 676 O O . ALA A 1 89 ? 2.257 9.937 7.418 1.00 87.12 89 ALA A O 1
ATOM 677 N N . GLY A 1 90 ? 1.895 10.050 9.621 1.00 87.69 90 GLY A N 1
ATOM 678 C CA . GLY A 1 90 ? 0.490 9.645 9.534 1.00 87.69 90 GLY A CA 1
ATOM 679 C C . GLY A 1 90 ? -0.370 10.672 8.802 1.00 87.69 90 GLY A C 1
ATOM 680 O O . GLY A 1 90 ? -1.198 10.295 7.978 1.00 87.69 90 GLY A O 1
ATOM 681 N N . SER A 1 91 ? -0.134 11.959 9.049 1.00 89.19 91 SER A N 1
ATOM 682 C CA . SER A 1 91 ? -0.818 13.065 8.379 1.00 89.19 91 SER A CA 1
ATOM 683 C C . SER A 1 91 ? -0.481 13.122 6.892 1.00 89.19 91 SER A C 1
ATOM 685 O O . SER A 1 91 ? -1.391 13.255 6.075 1.00 89.19 91 SER A O 1
ATOM 687 N N . ALA A 1 92 ? 0.794 12.948 6.535 1.00 89.44 92 ALA A N 1
ATOM 688 C CA . ALA A 1 92 ? 1.232 12.906 5.142 1.00 89.44 92 ALA A CA 1
ATOM 689 C C . ALA A 1 92 ? 0.615 11.715 4.388 1.00 89.44 92 ALA A C 1
ATOM 691 O O . ALA A 1 92 ? 0.015 11.883 3.331 1.00 89.44 92 ALA A O 1
ATOM 692 N N . LEU A 1 93 ? 0.656 10.512 4.972 1.00 90.06 93 LEU A N 1
ATOM 693 C CA . LEU A 1 93 ? 0.030 9.329 4.372 1.00 90.06 93 LEU A CA 1
ATOM 694 C C . LEU A 1 93 ? -1.500 9.447 4.296 1.00 90.06 93 LEU A C 1
ATOM 696 O O . LEU A 1 93 ? -2.110 8.963 3.344 1.00 90.06 93 LEU A O 1
ATOM 700 N N . ALA A 1 94 ? -2.137 10.111 5.264 1.00 91.88 94 ALA A N 1
ATOM 701 C CA . ALA A 1 94 ? -3.565 10.403 5.201 1.00 91.88 94 ALA A CA 1
ATOM 702 C C . ALA A 1 94 ? -3.902 11.369 4.053 1.00 91.88 94 ALA A C 1
ATOM 704 O O . ALA A 1 94 ? -4.965 11.235 3.449 1.00 91.88 94 ALA A O 1
ATOM 705 N N . ALA A 1 95 ? -3.012 12.314 3.734 1.00 92.31 95 ALA A N 1
ATOM 706 C CA . ALA A 1 95 ? -3.169 13.213 2.595 1.00 92.31 95 ALA A CA 1
ATOM 707 C C . ALA A 1 95 ? -3.112 12.453 1.261 1.00 92.31 95 ALA A C 1
ATOM 709 O O . ALA A 1 95 ? -4.052 12.549 0.470 1.00 92.31 95 ALA A O 1
ATOM 710 N N . VAL A 1 96 ? -2.121 11.567 1.093 1.00 93.25 96 VAL A N 1
ATOM 711 C CA . VAL A 1 96 ? -2.066 10.619 -0.037 1.00 93.25 96 VAL A CA 1
ATOM 712 C C . VAL A 1 96 ? -3.352 9.791 -0.126 1.00 93.25 96 VAL A C 1
ATOM 714 O O . VAL A 1 96 ? -3.914 9.633 -1.204 1.00 93.25 96 VAL A O 1
ATOM 717 N N . GLY A 1 97 ? -3.858 9.291 1.007 1.00 91.00 97 GLY A N 1
ATOM 718 C CA . GLY A 1 97 ? -5.093 8.506 1.058 1.00 91.00 97 GLY A CA 1
ATOM 719 C C . GLY A 1 97 ? -6.336 9.271 0.587 1.00 91.00 97 GLY A C 1
ATOM 720 O O . GLY A 1 97 ? -7.163 8.706 -0.127 1.00 91.00 97 GLY A O 1
ATOM 721 N N . ARG A 1 98 ? -6.461 10.563 0.923 1.00 93.25 98 ARG A N 1
ATOM 722 C CA . ARG A 1 98 ? -7.551 11.425 0.419 1.00 93.25 98 ARG A CA 1
ATOM 723 C C . ARG A 1 98 ? -7.470 11.629 -1.092 1.00 93.25 98 ARG A C 1
ATOM 725 O O . ARG A 1 98 ? -8.501 11.734 -1.748 1.00 93.25 98 ARG A O 1
ATOM 732 N N . MET A 1 99 ? -6.257 11.634 -1.634 1.00 94.75 99 MET A N 1
ATOM 733 C CA . MET A 1 99 ? -5.978 11.773 -3.061 1.00 94.75 99 MET A CA 1
ATOM 734 C C . MET A 1 99 ? -5.707 10.428 -3.744 1.00 94.75 99 MET A C 1
ATOM 736 O O . MET A 1 99 ? -5.120 10.414 -4.819 1.00 94.7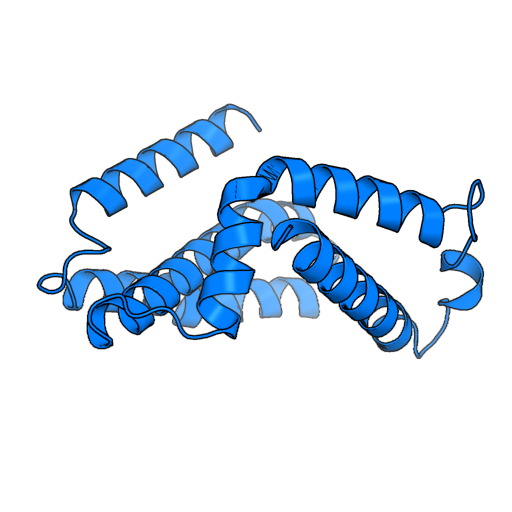5 99 MET A O 1
ATOM 740 N N . ALA A 1 100 ? -6.122 9.292 -3.168 1.00 92.69 100 ALA A N 1
ATOM 741 C CA . ALA A 1 100 ? -5.649 7.972 -3.596 1.00 92.69 100 ALA A CA 1
ATOM 742 C C . ALA A 1 100 ? -5.817 7.704 -5.101 1.00 92.69 100 ALA A C 1
ATOM 744 O O . ALA A 1 100 ? -4.907 7.165 -5.726 1.00 92.69 100 ALA A O 1
ATOM 745 N N . VAL A 1 101 ? -6.943 8.114 -5.699 1.00 93.06 101 VAL A N 1
ATOM 746 C CA . VAL A 1 101 ? -7.176 7.964 -7.148 1.00 93.06 101 VAL A CA 1
ATOM 747 C C . VAL A 1 101 ? -6.229 8.857 -7.952 1.00 93.06 101 VAL A C 1
ATOM 749 O O . VAL A 1 101 ? -5.592 8.385 -8.890 1.00 93.06 101 VAL A O 1
ATOM 752 N N . THR A 1 102 ? -6.081 10.123 -7.562 1.00 94.94 102 THR A N 1
ATOM 753 C CA . THR A 1 102 ? -5.167 11.076 -8.205 1.00 94.94 102 THR A CA 1
ATOM 754 C C . THR A 1 102 ? -3.715 10.623 -8.087 1.00 94.94 102 THR A C 1
ATOM 756 O O . THR A 1 102 ? -3.015 10.557 -9.092 1.00 94.94 102 THR A O 1
ATOM 759 N N . CYS A 1 103 ? -3.268 10.251 -6.884 1.00 94.62 103 CYS A N 1
ATOM 760 C CA . CYS A 1 103 ? -1.930 9.726 -6.641 1.00 94.62 103 CYS A CA 1
ATOM 761 C C . CYS A 1 103 ? -1.687 8.441 -7.430 1.00 94.62 103 CYS A C 1
ATOM 763 O O . CYS A 1 103 ? -0.613 8.295 -7.993 1.00 94.62 103 CYS A O 1
ATOM 765 N N . TYR A 1 104 ? -2.672 7.544 -7.532 1.00 93.94 104 TYR A N 1
ATOM 766 C CA . TYR A 1 104 ? -2.565 6.348 -8.365 1.00 93.94 104 TYR A CA 1
ATOM 767 C C . TYR A 1 104 ? -2.376 6.702 -9.845 1.00 93.94 104 TYR A C 1
ATOM 769 O O . TYR A 1 104 ? -1.466 6.180 -10.486 1.00 93.94 104 TYR A O 1
ATOM 777 N N . ILE A 1 105 ? -3.192 7.601 -10.400 1.00 96.44 105 ILE A N 1
ATOM 778 C CA . ILE A 1 105 ? -3.065 8.018 -11.806 1.00 96.44 105 ILE A CA 1
ATOM 779 C C . ILE A 1 105 ? -1.704 8.681 -12.042 1.00 96.44 105 ILE A C 1
ATOM 781 O O . ILE A 1 105 ? -0.988 8.297 -12.966 1.00 96.44 105 ILE A O 1
ATOM 785 N N . LEU A 1 106 ? -1.319 9.622 -11.179 1.00 95.81 106 LEU A N 1
ATOM 786 C CA . LEU A 1 106 ? -0.039 10.320 -11.263 1.00 95.81 106 LEU A CA 1
ATOM 787 C C . LEU A 1 106 ? 1.141 9.353 -11.128 1.00 95.81 106 LEU A C 1
ATOM 789 O O . LEU A 1 106 ? 2.099 9.450 -11.885 1.00 95.81 106 LEU A O 1
ATOM 793 N N . GLN A 1 107 ? 1.059 8.382 -10.220 1.00 95.06 107 GLN A N 1
ATOM 794 C CA . GLN A 1 107 ? 2.061 7.333 -10.067 1.00 95.06 107 GLN A CA 1
ATOM 795 C C . GLN A 1 107 ? 2.233 6.531 -11.357 1.00 95.06 107 GLN A C 1
ATOM 797 O O . GLN A 1 107 ? 3.365 6.301 -11.771 1.00 95.06 107 GLN A O 1
ATOM 802 N N . ASN A 1 108 ? 1.134 6.109 -11.993 1.00 96.06 108 ASN A N 1
ATOM 803 C CA . ASN A 1 108 ? 1.201 5.382 -13.261 1.00 96.06 108 ASN A CA 1
ATOM 804 C C . ASN A 1 108 ? 1.806 6.256 -14.359 1.00 96.06 108 ASN A C 1
ATOM 806 O O . ASN A 1 108 ? 2.687 5.794 -15.071 1.00 96.06 108 ASN A O 1
ATOM 810 N N . LEU A 1 109 ? 1.397 7.524 -14.452 1.00 96.56 109 LEU A N 1
ATOM 811 C CA . LEU A 1 109 ? 1.934 8.461 -15.436 1.00 96.56 109 LEU A CA 1
ATOM 812 C C . LEU A 1 109 ? 3.444 8.668 -15.260 1.00 96.56 109 LEU A C 1
ATOM 814 O O . LEU A 1 109 ? 4.201 8.515 -16.216 1.00 96.56 109 LEU A O 1
ATOM 818 N N . LEU A 1 110 ? 3.891 8.968 -14.038 1.00 96.38 110 LEU A N 1
ATOM 819 C CA . LEU A 1 110 ? 5.307 9.157 -13.726 1.00 96.38 110 LEU A CA 1
ATOM 820 C C . LEU A 1 110 ? 6.104 7.873 -13.964 1.00 96.38 110 LEU A C 1
ATOM 822 O O . LEU A 1 110 ? 7.170 7.923 -14.569 1.00 96.38 110 LEU A O 1
ATOM 826 N N . ALA A 1 111 ? 5.586 6.717 -13.545 1.00 95.31 111 ALA A N 1
ATOM 827 C CA . ALA A 1 111 ? 6.234 5.435 -13.795 1.00 95.31 111 ALA A CA 1
ATOM 828 C C . ALA A 1 111 ? 6.345 5.137 -15.298 1.00 95.31 111 ALA A C 1
ATOM 830 O O . ALA A 1 111 ? 7.403 4.704 -15.744 1.00 95.31 111 ALA A O 1
ATOM 831 N N . SER A 1 112 ? 5.306 5.412 -16.092 1.00 96.00 112 SER A N 1
ATOM 832 C CA . SER A 1 112 ? 5.358 5.274 -17.550 1.00 96.00 112 SER A CA 1
ATOM 833 C C . SER A 1 112 ? 6.401 6.203 -18.166 1.00 96.00 112 SER A C 1
ATOM 835 O O . SER A 1 112 ? 7.210 5.737 -18.959 1.00 96.00 112 SER A O 1
ATOM 837 N N . ILE A 1 113 ? 6.457 7.477 -17.760 1.00 96.31 113 ILE A N 1
ATOM 838 C CA . ILE A 1 113 ? 7.484 8.422 -18.232 1.00 96.31 113 ILE A CA 1
ATOM 839 C C . ILE A 1 113 ? 8.890 7.934 -17.863 1.00 96.31 113 ILE A C 1
ATOM 841 O O . ILE A 1 113 ? 9.812 8.036 -18.665 1.00 96.31 113 ILE A O 1
ATOM 845 N N . VAL A 1 114 ? 9.083 7.391 -16.662 1.00 95.75 114 VAL A N 1
ATOM 846 C CA . VAL A 1 114 ? 10.402 6.925 -16.225 1.00 95.75 114 VAL A CA 1
ATOM 847 C C . VAL A 1 114 ? 10.815 5.646 -16.953 1.00 95.75 114 VAL A C 1
ATOM 849 O O . VAL A 1 114 ? 11.935 5.559 -17.449 1.00 95.75 114 VAL A O 1
ATOM 852 N N . PHE A 1 115 ? 9.942 4.644 -17.031 1.00 95.12 115 PHE A N 1
ATOM 853 C CA . PHE A 1 115 ? 10.332 3.313 -17.494 1.00 95.12 115 PHE A CA 1
ATOM 854 C C . PHE A 1 115 ? 10.175 3.092 -18.997 1.00 95.12 115 PHE A C 1
ATOM 856 O O . PHE A 1 115 ? 10.941 2.300 -19.542 1.00 95.12 115 PHE A O 1
ATOM 863 N N . TYR A 1 116 ? 9.221 3.740 -19.669 1.00 93.50 116 TYR A N 1
ATOM 864 C CA . TYR A 1 116 ? 8.938 3.447 -21.078 1.00 93.50 116 TYR A CA 1
ATOM 865 C C . TYR A 1 116 ? 9.870 4.209 -22.019 1.00 93.50 116 TYR A C 1
ATOM 867 O O . TYR A 1 116 ? 10.386 5.280 -21.694 1.00 93.50 116 TYR A O 1
ATOM 875 N N . ASP A 1 117 ? 10.036 3.666 -23.225 1.00 91.44 117 ASP A N 1
ATOM 876 C CA . ASP A 1 117 ? 10.952 4.196 -24.238 1.00 91.44 117 ASP A CA 1
ATOM 877 C C . ASP A 1 117 ? 10.576 5.594 -24.745 1.00 91.44 117 ASP A C 1
ATOM 879 O O . ASP A 1 117 ? 11.455 6.315 -25.209 1.00 91.44 117 ASP A O 1
ATOM 883 N N . PHE A 1 118 ? 9.304 5.996 -24.631 1.00 92.94 118 PHE A N 1
ATOM 884 C CA . PHE A 1 118 ? 8.859 7.345 -25.001 1.00 92.94 118 PHE A CA 1
ATOM 885 C C . PHE A 1 118 ? 9.326 8.430 -24.015 1.00 92.94 118 PHE A C 1
ATOM 887 O O . PHE A 1 118 ? 9.261 9.612 -24.341 1.00 92.94 118 PHE A O 1
ATOM 894 N N . GLY A 1 119 ? 9.738 8.045 -22.803 1.00 92.19 119 GLY A N 1
ATOM 895 C CA . GLY A 1 119 ? 10.217 8.957 -21.770 1.00 92.19 119 GLY A CA 1
ATOM 896 C C . GLY A 1 119 ? 11.711 8.777 -21.515 1.00 92.19 119 GLY A C 1
ATOM 897 O O . GLY A 1 119 ? 12.533 9.042 -22.387 1.00 92.19 119 GLY A O 1
ATOM 898 N N . LEU A 1 120 ? 12.080 8.339 -20.311 1.00 91.50 120 LEU A N 1
ATOM 899 C CA . LEU A 1 120 ? 13.482 8.146 -19.921 1.00 91.50 120 LEU A CA 1
ATOM 900 C C . LEU A 1 120 ? 14.020 6.755 -20.288 1.00 91.50 120 LEU A C 1
ATOM 902 O O . LEU A 1 120 ? 15.233 6.547 -20.287 1.00 91.50 120 LEU A O 1
ATOM 906 N N . GLY A 1 121 ? 13.142 5.793 -20.596 1.00 90.81 121 GLY A N 1
ATOM 907 C CA . GLY A 1 121 ? 13.530 4.427 -20.949 1.00 90.81 121 GLY A CA 1
ATOM 908 C C . GLY A 1 121 ? 14.351 3.727 -19.865 1.00 90.81 121 GLY A C 1
ATOM 909 O O . GLY A 1 121 ? 15.248 2.943 -20.188 1.00 90.81 121 GLY A O 1
ATOM 910 N N . ALA A 1 122 ? 14.071 4.007 -18.584 1.00 90.88 122 ALA A N 1
ATOM 911 C CA . ALA A 1 122 ? 14.821 3.457 -17.458 1.00 90.88 122 ALA A CA 1
ATOM 912 C C . ALA A 1 122 ? 14.812 1.921 -17.441 1.00 90.88 122 ALA A C 1
ATOM 914 O O . ALA A 1 122 ? 15.766 1.321 -16.956 1.00 90.88 122 ALA A O 1
ATOM 915 N N . ALA A 1 123 ? 13.796 1.282 -18.037 1.00 90.06 123 ALA A N 1
ATOM 916 C CA . ALA A 1 123 ? 13.723 -0.172 -18.155 1.00 90.06 123 ALA A CA 1
ATOM 917 C C . ALA A 1 123 ? 14.995 -0.778 -18.779 1.00 90.06 123 ALA A C 1
ATOM 919 O O . ALA A 1 123 ? 15.479 -1.798 -18.294 1.00 90.06 123 ALA A O 1
ATOM 920 N N . ARG A 1 124 ? 15.597 -0.103 -19.772 1.00 87.50 124 ARG A N 1
ATOM 921 C CA . ARG A 1 124 ? 16.816 -0.563 -20.462 1.00 87.50 124 ARG A CA 1
ATOM 922 C C . ARG A 1 124 ? 18.050 -0.586 -19.559 1.00 87.50 124 ARG A C 1
ATOM 924 O O . ARG A 1 124 ? 18.929 -1.415 -19.747 1.00 87.50 124 ARG A O 1
ATOM 931 N N . VAL A 1 125 ? 18.132 0.331 -18.592 1.00 84.94 125 VAL A N 1
ATOM 932 C CA . VAL A 1 125 ? 19.290 0.459 -17.683 1.00 84.94 125 VAL A CA 1
ATOM 933 C C . VAL A 1 125 ? 19.078 -0.260 -16.355 1.00 84.94 125 VAL A C 1
ATOM 935 O O . VAL A 1 125 ? 20.029 -0.544 -15.625 1.00 84.94 125 VAL A O 1
ATOM 938 N N . THR A 1 126 ? 17.828 -0.556 -16.010 1.00 86.69 126 THR A N 1
ATOM 939 C CA . THR A 1 126 ? 17.508 -1.328 -14.812 1.00 86.69 126 THR A CA 1
ATOM 940 C C . THR A 1 126 ? 17.640 -2.830 -15.013 1.00 86.69 126 THR A C 1
ATOM 942 O O . THR A 1 126 ? 17.651 -3.527 -14.009 1.00 86.69 126 THR A O 1
ATOM 945 N N . ASP A 1 127 ? 17.785 -3.320 -16.243 1.00 85.81 127 ASP A N 1
ATOM 946 C CA . ASP A 1 127 ? 17.924 -4.752 -16.517 1.00 85.81 127 ASP A CA 1
ATOM 947 C C . ASP A 1 127 ? 19.215 -5.349 -15.899 1.00 85.81 127 ASP A C 1
ATOM 949 O O . ASP A 1 127 ? 20.214 -4.649 -15.669 1.00 85.81 127 ASP A O 1
ATOM 953 N N . GLY A 1 128 ? 19.177 -6.646 -15.585 1.00 88.00 128 GLY A N 1
ATOM 954 C CA . GLY A 1 128 ? 20.265 -7.412 -14.961 1.00 88.00 128 GLY A CA 1
ATOM 955 C C . GLY A 1 128 ? 20.041 -7.812 -13.493 1.00 88.00 128 GLY A C 1
ATOM 956 O O . GLY A 1 128 ? 18.962 -7.656 -12.925 1.00 88.00 128 GLY A O 1
ATOM 957 N N . GLU A 1 129 ? 21.088 -8.333 -12.841 1.00 86.81 129 GLU A N 1
ATOM 958 C CA . GLU A 1 129 ? 21.005 -8.954 -11.500 1.00 86.81 129 GLU A CA 1
ATOM 959 C C . GLU A 1 129 ? 20.489 -8.014 -10.394 1.00 86.81 129 GLU A C 1
ATOM 961 O O . GLU A 1 129 ? 19.837 -8.446 -9.442 1.00 86.81 129 GLU A O 1
ATOM 966 N N . LEU A 1 130 ? 20.735 -6.706 -10.530 1.00 90.25 130 LEU A N 1
ATOM 967 C CA . LEU A 1 130 ? 20.300 -5.681 -9.574 1.00 90.25 130 LEU A CA 1
ATOM 968 C C . LEU A 1 130 ? 18.987 -4.993 -9.967 1.00 90.25 130 LEU A C 1
ATOM 970 O O . LEU A 1 130 ? 18.653 -3.948 -9.403 1.00 90.25 130 LEU A O 1
ATOM 974 N N . GLN A 1 131 ? 18.222 -5.561 -10.902 1.00 90.44 131 GLN A N 1
ATOM 975 C CA . GLN A 1 131 ? 16.969 -4.966 -11.363 1.00 90.44 131 GLN A CA 1
ATOM 976 C C . GLN A 1 131 ? 16.004 -4.671 -10.220 1.00 90.44 131 GLN A C 1
ATOM 978 O O . GLN A 1 131 ? 15.485 -3.559 -10.121 1.00 90.44 131 GLN A O 1
ATOM 983 N N . TRP A 1 132 ? 15.793 -5.638 -9.324 1.00 88.69 132 TRP A N 1
ATOM 984 C CA . TRP A 1 132 ? 14.879 -5.475 -8.193 1.00 88.69 132 TRP A CA 1
ATOM 985 C C . TRP A 1 132 ? 15.257 -4.260 -7.333 1.00 88.69 132 TRP A C 1
ATOM 987 O O . TRP A 1 132 ? 14.385 -3.480 -6.952 1.00 88.69 132 TRP A O 1
ATOM 997 N N . LEU A 1 133 ? 16.555 -4.054 -7.085 1.00 92.25 133 LEU A N 1
ATOM 998 C CA . LEU A 1 133 ? 17.062 -2.952 -6.277 1.00 92.25 133 LEU A CA 1
ATOM 999 C C . LEU A 1 133 ? 16.881 -1.618 -7.003 1.00 92.25 133 LEU A C 1
ATOM 1001 O O . LEU A 1 133 ? 16.322 -0.682 -6.433 1.00 92.25 133 LEU A O 1
ATOM 1005 N N . ARG A 1 134 ? 17.304 -1.536 -8.270 1.00 92.81 134 ARG A N 1
ATOM 1006 C CA . ARG A 1 134 ? 17.219 -0.305 -9.072 1.00 92.81 134 ARG A CA 1
ATOM 1007 C C . ARG A 1 134 ? 15.770 0.156 -9.239 1.00 92.81 134 ARG A C 1
ATOM 1009 O O . ARG A 1 134 ? 15.467 1.322 -8.999 1.00 92.81 134 ARG A O 1
ATOM 1016 N N . VAL A 1 135 ? 14.865 -0.766 -9.572 1.00 93.56 135 VAL A N 1
ATOM 1017 C CA . VAL A 1 135 ? 13.427 -0.480 -9.698 1.00 93.56 135 VAL A CA 1
ATOM 1018 C C . VAL A 1 135 ? 12.842 -0.031 -8.358 1.00 93.56 135 VAL A C 1
ATOM 1020 O O . VAL A 1 135 ? 12.092 0.943 -8.317 1.00 93.56 135 VAL A O 1
ATOM 1023 N N . THR A 1 136 ? 13.220 -0.679 -7.251 1.00 93.62 136 THR A N 1
ATOM 1024 C CA . THR A 1 136 ? 12.747 -0.302 -5.908 1.00 93.62 136 THR A CA 1
ATOM 1025 C C . THR A 1 136 ? 13.211 1.100 -5.512 1.00 93.62 136 THR A C 1
ATOM 1027 O O . THR A 1 136 ? 12.416 1.872 -4.984 1.00 93.62 136 THR A O 1
ATOM 1030 N N . LEU A 1 137 ? 14.463 1.471 -5.800 1.00 94.56 137 LEU A N 1
ATOM 1031 C CA . LEU A 1 137 ? 14.987 2.810 -5.506 1.00 94.56 137 LEU A CA 1
ATOM 1032 C C . LEU A 1 137 ? 14.246 3.903 -6.284 1.00 94.56 137 LEU A C 1
ATOM 1034 O O . LEU A 1 137 ? 13.830 4.901 -5.696 1.00 94.56 137 LEU A O 1
ATOM 1038 N N . ILE A 1 138 ? 14.015 3.688 -7.583 1.00 94.62 138 ILE A N 1
ATOM 1039 C CA . ILE A 1 138 ? 13.212 4.598 -8.413 1.00 94.62 138 ILE A CA 1
ATOM 1040 C C . ILE A 1 138 ? 11.796 4.720 -7.840 1.00 94.62 138 ILE A C 1
ATOM 1042 O O . ILE A 1 138 ? 11.277 5.824 -7.683 1.00 94.62 138 ILE A O 1
ATOM 1046 N N . TYR A 1 139 ? 11.184 3.593 -7.475 1.00 94.25 139 TYR A N 1
ATOM 1047 C CA . TYR A 1 139 ? 9.841 3.561 -6.906 1.00 94.25 139 TYR A CA 1
ATOM 1048 C C . TYR A 1 139 ? 9.742 4.318 -5.573 1.00 94.25 139 TYR A C 1
ATOM 1050 O O . TYR A 1 139 ? 8.780 5.051 -5.357 1.00 94.25 139 TYR A O 1
ATOM 1058 N N . ILE A 1 140 ? 10.745 4.204 -4.695 1.00 95.38 140 ILE A N 1
ATOM 1059 C CA . ILE A 1 140 ? 10.825 4.989 -3.453 1.00 95.38 140 ILE A CA 1
ATOM 1060 C C . ILE A 1 140 ? 10.890 6.489 -3.766 1.00 95.38 140 ILE A C 1
ATOM 1062 O O . ILE A 1 140 ? 10.193 7.272 -3.119 1.00 95.38 140 ILE A O 1
ATOM 1066 N N . GLY A 1 141 ? 11.664 6.886 -4.782 1.00 95.50 141 GLY A N 1
ATOM 1067 C CA . GLY A 1 141 ? 11.707 8.268 -5.261 1.00 95.50 141 GLY A CA 1
ATOM 1068 C C . GLY A 1 141 ? 10.336 8.769 -5.724 1.00 95.50 141 GLY A C 1
ATOM 1069 O O . GLY A 1 141 ? 9.893 9.835 -5.299 1.00 95.50 141 GLY A O 1
ATOM 1070 N N . LEU A 1 142 ? 9.615 7.968 -6.516 1.00 95.44 142 LEU A N 1
ATOM 1071 C CA . LEU A 1 142 ? 8.248 8.289 -6.940 1.00 95.44 142 LEU A CA 1
ATOM 1072 C C . LEU A 1 142 ? 7.295 8.427 -5.745 1.00 95.44 142 LEU A C 1
ATOM 1074 O O . LEU A 1 142 ? 6.532 9.388 -5.680 1.00 95.44 142 LEU A O 1
ATOM 1078 N N . CYS A 1 143 ? 7.364 7.521 -4.767 1.00 94.19 143 CYS A N 1
ATOM 1079 C CA . CYS A 1 143 ? 6.579 7.621 -3.536 1.00 94.19 143 CYS A CA 1
ATOM 1080 C C . CYS A 1 143 ? 6.865 8.922 -2.775 1.00 94.19 143 CYS A C 1
ATOM 1082 O O . CYS A 1 143 ? 5.927 9.568 -2.313 1.00 94.19 143 CYS A O 1
ATOM 1084 N N . ALA A 1 144 ? 8.130 9.336 -2.666 1.00 94.12 144 ALA A N 1
ATOM 1085 C CA . ALA A 1 144 ? 8.496 10.586 -2.004 1.00 94.12 144 ALA A CA 1
ATOM 1086 C C . ALA A 1 144 ? 7.911 11.813 -2.724 1.00 94.12 144 ALA A C 1
ATOM 1088 O O . ALA A 1 144 ? 7.351 12.693 -2.070 1.00 94.12 144 ALA A O 1
ATOM 1089 N N . VAL A 1 145 ? 7.966 11.838 -4.062 1.00 94.25 145 VAL A N 1
ATOM 1090 C CA . VAL A 1 145 ? 7.343 12.893 -4.881 1.00 94.25 145 VAL A CA 1
ATOM 1091 C C . VAL A 1 145 ? 5.833 12.948 -4.644 1.00 94.25 145 VAL A C 1
ATOM 1093 O O . VAL A 1 145 ? 5.291 14.023 -4.400 1.00 94.25 145 VAL A O 1
ATOM 1096 N N . LEU A 1 146 ? 5.152 11.799 -4.656 1.00 94.00 146 LEU A N 1
ATOM 1097 C CA . LEU A 1 146 ? 3.704 11.727 -4.427 1.00 94.00 146 LEU A CA 1
ATOM 1098 C C . LEU A 1 146 ? 3.313 12.204 -3.027 1.00 94.00 146 LEU A C 1
ATOM 1100 O O . LEU A 1 146 ? 2.334 12.932 -2.885 1.00 94.00 146 LEU A O 1
ATOM 1104 N N . ILE A 1 147 ? 4.083 11.825 -2.003 1.00 93.69 147 ILE A N 1
ATOM 1105 C CA . ILE A 1 147 ? 3.866 12.301 -0.635 1.00 93.69 147 ILE A CA 1
ATOM 1106 C C . ILE A 1 147 ? 4.026 13.821 -0.585 1.00 93.69 147 ILE A C 1
ATOM 1108 O O . ILE A 1 147 ? 3.134 14.492 -0.073 1.00 93.69 147 ILE A O 1
ATOM 1112 N N . GLY A 1 148 ? 5.102 14.365 -1.163 1.00 91.94 148 GLY A N 1
ATOM 1113 C CA . GLY A 1 148 ? 5.338 15.807 -1.222 1.00 91.94 148 GLY A CA 1
ATOM 1114 C C . GLY A 1 148 ? 4.185 16.556 -1.887 1.00 91.94 148 GLY A C 1
ATOM 1115 O O . GLY A 1 148 ? 3.645 17.484 -1.299 1.00 91.94 148 GLY A O 1
ATOM 1116 N N . LEU A 1 149 ? 3.746 16.098 -3.062 1.00 91.44 149 LEU A N 1
ATOM 1117 C CA . LEU A 1 149 ? 2.646 16.715 -3.809 1.00 91.44 149 LEU A CA 1
ATOM 1118 C C . LEU A 1 149 ? 1.291 16.615 -3.101 1.00 91.44 149 LEU A C 1
ATOM 1120 O O . LEU A 1 149 ? 0.460 17.494 -3.274 1.00 91.44 149 LEU A O 1
ATOM 1124 N N . SER A 1 150 ? 1.060 15.565 -2.312 1.00 90.12 150 SER A N 1
ATOM 1125 C CA . SER A 1 150 ? -0.220 15.363 -1.616 1.00 90.12 150 SER A CA 1
ATOM 1126 C C . SER A 1 150 ? -0.423 16.245 -0.382 1.00 90.12 150 SER A C 1
ATOM 1128 O O . SER A 1 150 ? -1.523 16.283 0.165 1.00 90.12 150 SER A O 1
ATOM 1130 N N . VAL A 1 151 ? 0.644 16.881 0.111 1.00 85.69 151 VAL A N 1
ATOM 1131 C CA . VAL A 1 151 ? 0.621 17.698 1.336 1.00 85.69 151 VAL A CA 1
ATOM 1132 C C . VAL A 1 151 ? 0.327 19.177 1.038 1.00 85.69 151 VAL A C 1
ATOM 1134 O O . VAL A 1 151 ? -0.027 19.904 1.967 1.00 85.69 151 VAL A O 1
ATOM 1137 N N . PHE A 1 152 ? 0.432 19.601 -0.226 1.00 71.81 152 PHE A N 1
ATOM 1138 C CA . PHE A 1 152 ? 0.015 20.923 -0.707 1.00 71.81 152 PHE A CA 1
ATOM 1139 C C . PHE A 1 152 ? -1.489 20.957 -1.000 1.00 71.81 152 PHE A C 1
ATOM 1141 O O . PHE A 1 152 ? -2.101 22.011 -0.723 1.00 71.81 152 PHE A O 1
#

Secondary structure (DSSP, 8-state):
-HHHHHHHHHHHHHHHHTTTTSTT-HHHHHHHHIIIIIIIHHHHHHHHHH-TTT-HHHIIIIIHHHHHHHHHHHHHHHHHTTTT---HHHHHHHHHHHTHHHHHHHHHHHHHHHHSTTTT-THHHH-STTHHHHHHHHHHHHHHHHHHHHT-

Organism: NCBI:txid187491

InterPro domains:
  IPR007349 Domain of unknown function DUF418 [PF04235] (15-151)

pLDDT: mean 90.59, std 4.84, range [66.12, 96.56]

Sequence (152 aa):
MVMMGVGIFTLAARLYRAGLFQPEQVALRRKIARVGLGIGLPLDWGLRLFASGSSGVFTRYLSSTIVAFGVLALIAGFYVKRNNRLGAAGSALAAVGRMAVTCYILQNLLASIVFYDFGLGAARVTDGELQWLRVTLIYIGLCAVLIGLSVF

Radius of gyration: 18.07 Å; chains: 1; bounding box: 41×42×46 Å